Protein AF-A0A544ZJB0-F1 (afdb_monomer)

Sequence (150 aa):
MPALALWLLRHRGRLLGHHGAAQAVDELGDAVRQARRAIDLPPGMWYAGPCGVSGCDADLYARHGARTIRCRTCGATHDASAREAWLMQQVADRLGTATEIARALHGFRPDLTPSMIRGYAHRGRLLGHGADELGRPLYRVGDVLTLMGR

Radius of gyration: 24.4 Å; Cα contacts (8 Å, |Δi|>4): 159; chains: 1; bounding box: 59×33×61 Å

Solvent-accessible surface area (backbone atoms only — not comparable to full-atom values): 8713 Å² total; per-residue (Å²): 117,69,69,61,54,52,48,50,66,74,41,42,72,64,45,69,70,37,94,58,32,67,59,53,52,52,53,52,50,48,53,51,52,51,52,46,53,68,72,63,54,72,70,62,72,30,82,44,47,61,44,90,51,92,95,40,86,50,77,36,64,35,46,74,88,44,65,61,33,70,40,88,83,84,61,51,76,42,53,34,64,60,33,49,54,51,5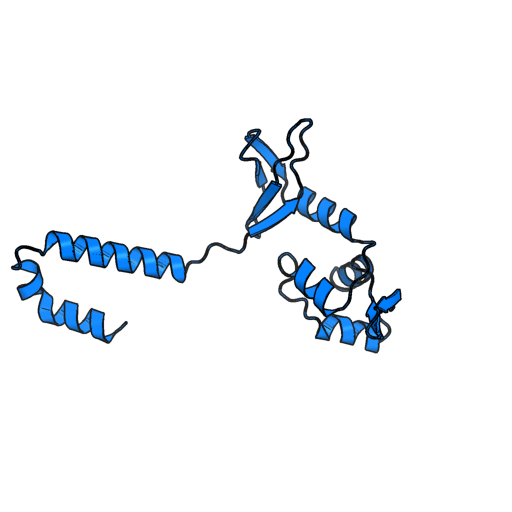3,50,60,76,44,26,83,42,70,34,37,43,60,54,46,25,60,73,37,34,78,80,38,75,84,50,45,38,66,55,51,51,50,34,34,73,71,70,74,40,71,70,80,50,56,50,100,86,67,47,53,20,31,41,45,39,63,55,51,59,69,67,74,109

Secondary structure (DSSP, 8-state):
-HHHHHHHHHHHHHHHTSTTHHHHHHHHHHHHHHHHHHHSPPP-EEEEEE--STT--PEEEEETT-SEEE-TTT--EEEHHHHHHHHHHHHTT-EEEHHHHHHHHTTT-TT--HHHHHHHHHTTSS-EEEE-TT-PEEEEHHHHHHHH--

Foldseek 3Di:
DVVVVVVCVVCVVVLVPDPCNVVVVVVVVVVVVVVCCVVPPFADKDWLAADPDPPGRATWIDHVPDQWTAGPPPRDIDGSVVSVVVVCVVQQADKDFLCVLCVNCCSPCVVRHSVVVVVCVVVVQFDFPFADPVRGTIGGSNSVVVVVVD

Mean predicted aligned error: 10.57 Å

Nearest PDB structures (foldseek):
  6z6k-assembly1_SZ  TM=4.384E-01  e=2.704E+00  Saccharomyces cerevisiae S288C
  5hs7-assembly1_A  TM=4.444E-01  e=6.602E+00  Bacillus subtilis subsp. subtilis str. 168
  5x5l-assembly1_N  TM=3.080E-01  e=4.800E+00  Acinetobacter baumannii
  6nr8-assembly1_5  TM=1.664E-01  e=5.453E+00  Homo sapiens

pLDDT: mean 89.19, std 8.09, range [47.62, 97.75]

Structure (mmCIF, N/CA/C/O backbone):
data_AF-A0A544ZJB0-F1
#
_entry.id   AF-A0A544ZJB0-F1
#
loop_
_atom_site.group_PDB
_atom_site.id
_atom_site.type_symbol
_atom_site.label_atom_id
_atom_site.label_alt_id
_atom_site.label_comp_id
_atom_site.label_asym_id
_atom_site.label_entity_id
_atom_site.label_seq_id
_atom_site.pdbx_PDB_ins_code
_atom_site.Cartn_x
_atom_site.Cartn_y
_atom_site.Cartn_z
_atom_site.occupancy
_atom_site.B_iso_or_equiv
_atom_site.auth_seq_id
_atom_site.auth_comp_id
_atom_site.auth_asym_id
_atom_site.auth_atom_id
_atom_site.pdbx_PDB_model_num
ATOM 1 N N . MET A 1 1 ? 29.058 -15.780 -9.183 1.00 59.00 1 MET A N 1
ATOM 2 C CA . MET A 1 1 ? 29.570 -15.087 -10.390 1.00 59.00 1 MET A CA 1
ATOM 3 C C . MET A 1 1 ? 31.077 -14.741 -10.436 1.00 59.00 1 MET A C 1
ATOM 5 O O . MET A 1 1 ? 31.498 -14.334 -11.511 1.00 59.00 1 MET A O 1
ATOM 9 N N . PRO A 1 2 ? 31.941 -14.903 -9.405 1.00 69.62 2 PRO A N 1
ATOM 10 C CA . PRO A 1 2 ? 33.364 -14.550 -9.563 1.00 69.62 2 PRO A CA 1
ATOM 11 C C . PRO A 1 2 ? 34.126 -15.477 -10.526 1.00 69.62 2 PRO A C 1
ATOM 13 O O . PRO A 1 2 ? 34.943 -15.016 -11.314 1.00 69.62 2 PRO A O 1
ATOM 16 N N . ALA A 1 3 ? 33.826 -16.781 -10.505 1.00 81.94 3 ALA A N 1
ATOM 17 C CA . ALA A 1 3 ? 34.536 -17.780 -11.309 1.00 81.94 3 ALA A CA 1
ATOM 18 C C . ALA A 1 3 ? 34.353 -17.590 -12.828 1.00 81.94 3 ALA A C 1
ATOM 20 O O . ALA A 1 3 ? 35.322 -17.703 -13.575 1.00 81.94 3 ALA A O 1
ATOM 21 N N . LEU A 1 4 ? 33.142 -17.237 -13.281 1.00 80.75 4 LEU A N 1
ATOM 22 C CA . LEU A 1 4 ? 32.858 -16.958 -14.695 1.00 80.75 4 LEU A CA 1
ATOM 23 C C . LEU A 1 4 ? 33.559 -15.677 -15.169 1.00 80.75 4 LEU A C 1
ATOM 25 O O . LEU A 1 4 ? 34.198 -15.678 -16.217 1.00 80.75 4 LEU A O 1
ATOM 29 N N . ALA A 1 5 ? 33.500 -14.605 -14.373 1.00 83.62 5 ALA A N 1
ATOM 30 C CA . ALA A 1 5 ? 34.188 -13.353 -14.686 1.00 83.62 5 ALA A CA 1
ATOM 31 C C . ALA A 1 5 ? 35.713 -13.551 -14.776 1.00 83.62 5 ALA A C 1
ATOM 33 O O . ALA A 1 5 ? 36.348 -13.091 -15.724 1.00 83.62 5 ALA A O 1
ATOM 34 N N . LEU A 1 6 ? 36.297 -14.306 -13.839 1.00 88.94 6 LEU A N 1
ATOM 35 C CA . LEU A 1 6 ? 37.719 -14.663 -13.854 1.00 88.94 6 LEU A CA 1
ATOM 36 C C . LEU A 1 6 ? 38.092 -15.521 -15.067 1.00 88.94 6 LEU A C 1
ATOM 38 O O . LEU A 1 6 ? 39.154 -15.320 -15.660 1.00 88.94 6 LEU A O 1
ATOM 42 N N . TRP A 1 7 ? 37.227 -16.460 -15.455 1.00 88.75 7 TRP A N 1
ATOM 43 C CA . TRP A 1 7 ? 37.438 -17.277 -16.644 1.00 88.75 7 TRP A CA 1
ATOM 44 C C . TRP A 1 7 ? 37.439 -16.420 -17.917 1.00 88.75 7 TRP A C 1
ATOM 46 O O . TRP A 1 7 ? 38.388 -16.516 -18.695 1.00 88.75 7 TRP A O 1
ATOM 56 N N . LEU A 1 8 ? 36.457 -15.526 -18.083 1.00 86.94 8 LEU A N 1
ATOM 57 C CA . LEU A 1 8 ? 36.363 -14.610 -19.228 1.00 86.94 8 LEU A CA 1
ATOM 58 C C . LEU A 1 8 ? 37.589 -13.694 -19.329 1.00 86.94 8 LEU A C 1
ATOM 60 O O . LEU A 1 8 ? 38.193 -13.582 -20.395 1.00 86.94 8 LEU A O 1
ATOM 64 N N . LEU A 1 9 ? 38.018 -13.104 -18.209 1.00 87.94 9 LEU A N 1
ATOM 65 C CA . LEU A 1 9 ? 39.212 -12.253 -18.158 1.00 87.94 9 LEU A CA 1
ATOM 66 C C . LEU A 1 9 ? 40.479 -13.014 -18.566 1.00 87.94 9 LEU A C 1
ATOM 68 O O . LEU A 1 9 ? 41.294 -12.501 -19.335 1.00 87.94 9 LEU A O 1
ATOM 72 N N . ARG A 1 10 ? 40.624 -14.260 -18.101 1.00 92.31 10 ARG A N 1
ATOM 73 C CA . ARG A 1 10 ? 41.762 -15.130 -18.432 1.00 92.31 10 ARG A CA 1
ATOM 74 C C . ARG A 1 10 ? 41.767 -15.576 -19.898 1.00 92.31 10 ARG A C 1
ATOM 76 O O . ARG A 1 10 ? 42.834 -15.833 -20.447 1.00 92.31 10 ARG A O 1
ATOM 83 N N . HIS A 1 11 ? 40.601 -15.650 -20.538 1.00 88.94 11 HIS A N 1
ATOM 84 C CA . HIS A 1 11 ? 40.440 -16.154 -21.907 1.00 88.94 11 HIS A CA 1
ATOM 85 C C . HIS A 1 11 ? 40.180 -15.053 -22.949 1.00 88.94 11 HIS A C 1
ATOM 87 O O . HIS A 1 11 ? 39.957 -15.369 -24.117 1.00 88.94 11 HIS A O 1
ATOM 93 N N . ARG A 1 12 ? 40.289 -13.770 -22.568 1.00 86.12 12 ARG A N 1
ATOM 94 C CA . ARG A 1 12 ? 39.954 -12.608 -23.413 1.00 86.12 12 ARG A CA 1
ATOM 95 C C . ARG A 1 12 ? 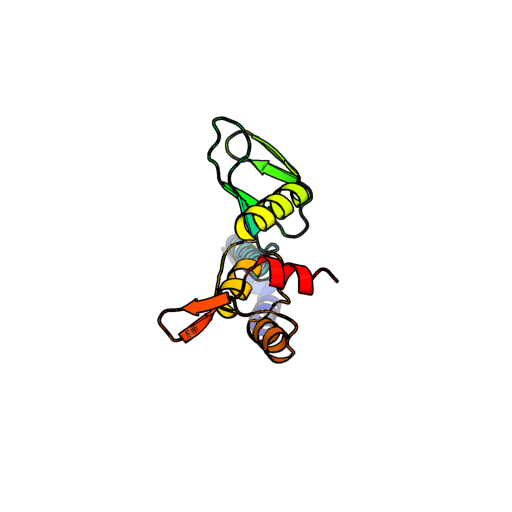40.561 -12.646 -24.818 1.00 86.12 12 ARG A C 1
ATOM 97 O O . ARG A 1 12 ? 39.866 -12.367 -25.781 1.00 86.12 12 ARG A O 1
ATOM 104 N N . GLY A 1 13 ? 41.834 -13.028 -24.953 1.00 84.62 13 GLY A N 1
ATOM 105 C CA . GLY A 1 13 ? 42.520 -13.035 -26.251 1.00 84.62 13 GLY A CA 1
ATOM 106 C C . GLY A 1 13 ? 41.944 -14.073 -27.216 1.00 84.62 13 GLY A C 1
ATOM 107 O O . GLY A 1 13 ? 41.775 -13.791 -28.395 1.00 84.62 13 GLY A O 1
ATOM 108 N N . ARG A 1 14 ? 41.566 -15.249 -26.697 1.00 84.31 14 ARG A N 1
ATOM 109 C CA . ARG A 1 14 ? 40.904 -16.301 -27.484 1.00 84.31 14 ARG A CA 1
ATOM 110 C C . ARG A 1 14 ? 39.473 -15.918 -27.849 1.00 84.31 14 ARG A C 1
ATOM 112 O O . ARG A 1 14 ? 39.044 -16.203 -28.957 1.00 84.31 14 ARG A O 1
ATOM 119 N N . LEU A 1 15 ? 38.767 -15.243 -26.943 1.00 82.75 15 LEU A N 1
ATOM 120 C CA . LEU A 1 15 ? 37.416 -14.734 -27.183 1.00 82.75 15 LEU A CA 1
ATOM 121 C C . LEU A 1 15 ? 37.388 -13.649 -28.264 1.00 82.75 15 LEU A C 1
ATOM 123 O O . LEU A 1 15 ? 36.544 -13.712 -29.146 1.00 82.75 15 LEU A O 1
ATOM 127 N N . LEU A 1 16 ? 38.330 -12.702 -28.236 1.00 84.25 16 LEU A N 1
ATOM 128 C CA . LEU A 1 16 ? 38.407 -11.618 -29.224 1.00 84.25 16 LEU A CA 1
ATOM 129 C C . LEU A 1 16 ? 38.814 -12.104 -30.623 1.00 84.25 16 LEU A C 1
ATOM 131 O O . LEU A 1 16 ? 38.425 -11.491 -31.609 1.00 84.25 16 LEU A O 1
ATOM 135 N N . GLY A 1 17 ? 39.576 -13.197 -30.715 1.00 88.38 17 GLY A N 1
ATOM 136 C CA . GLY A 1 17 ? 39.945 -13.821 -31.991 1.00 88.38 17 GLY A CA 1
ATOM 137 C C . GLY A 1 17 ? 38.916 -14.819 -32.534 1.00 88.38 17 GLY A C 1
ATOM 138 O O . GLY A 1 17 ? 39.133 -15.395 -33.597 1.00 88.38 17 GLY A O 1
ATOM 139 N N . HIS A 1 18 ? 37.825 -15.075 -31.809 1.00 89.50 18 HIS A N 1
ATOM 140 C CA . HIS A 1 18 ? 36.820 -16.054 -32.207 1.00 89.50 18 HIS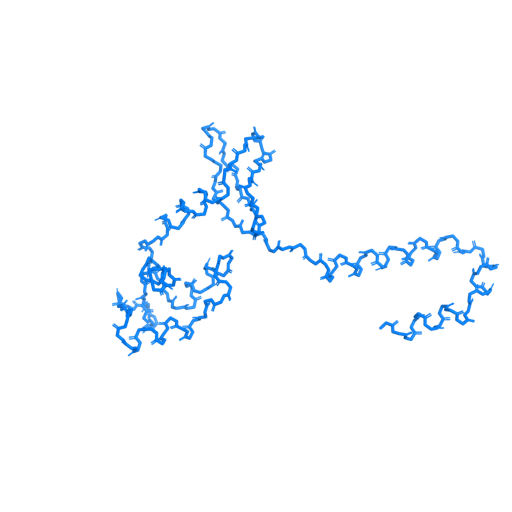 A CA 1
ATOM 141 C C . HIS A 1 18 ? 35.811 -15.443 -33.189 1.00 89.50 18 HIS A C 1
ATOM 143 O O . HIS A 1 18 ? 35.355 -14.319 -33.002 1.00 89.50 18 HIS A O 1
ATOM 149 N N . HIS A 1 19 ? 35.386 -16.204 -34.199 1.00 91.94 19 HIS A N 1
ATOM 150 C CA . HIS A 1 19 ? 34.405 -15.744 -35.194 1.00 91.94 19 HIS A CA 1
ATOM 151 C C . HIS A 1 19 ? 33.065 -15.307 -34.566 1.00 91.94 19 HIS A C 1
ATOM 153 O O . HIS A 1 19 ? 32.406 -14.403 -35.065 1.00 91.94 19 HIS A O 1
ATOM 159 N N . GLY A 1 20 ? 32.688 -15.914 -33.437 1.00 89.44 20 GLY A N 1
ATOM 160 C CA . GLY A 1 20 ? 31.500 -15.561 -32.650 1.00 89.44 20 GLY A CA 1
ATOM 161 C C . GLY A 1 20 ? 31.709 -14.460 -31.601 1.00 89.44 20 GLY A C 1
ATOM 162 O O . GLY A 1 20 ? 30.882 -14.337 -30.702 1.00 89.44 20 GLY A O 1
ATOM 163 N N . ALA A 1 21 ? 32.806 -13.695 -31.644 1.00 87.81 21 ALA A N 1
ATOM 164 C CA . ALA A 1 21 ? 33.121 -12.695 -30.615 1.00 87.81 21 ALA A CA 1
ATOM 165 C C . ALA A 1 21 ? 32.006 -11.652 -30.426 1.00 87.81 21 ALA A C 1
ATOM 167 O O . ALA A 1 21 ? 31.679 -11.311 -29.291 1.00 87.81 21 ALA A O 1
ATOM 168 N N . ALA A 1 22 ? 31.402 -11.177 -31.520 1.00 88.12 22 ALA A N 1
ATOM 169 C CA . ALA A 1 22 ? 30.313 -10.200 -31.469 1.00 88.12 22 ALA A CA 1
ATOM 170 C C . ALA A 1 22 ? 29.080 -10.760 -30.740 1.00 88.12 22 ALA A C 1
ATOM 172 O O . ALA A 1 22 ? 28.609 -10.161 -29.778 1.00 88.12 22 ALA A O 1
ATOM 173 N N . GLN A 1 23 ? 28.642 -11.965 -31.115 1.00 90.94 23 GLN A N 1
ATOM 174 C CA . GLN A 1 23 ? 27.527 -12.651 -30.458 1.00 90.94 23 GLN A CA 1
ATOM 175 C C . GLN A 1 23 ? 27.807 -12.897 -28.968 1.00 90.94 23 GLN A C 1
ATOM 177 O O . GLN A 1 23 ? 26.940 -12.671 -28.129 1.00 90.94 23 GLN A O 1
ATOM 182 N N . ALA A 1 24 ? 29.032 -13.299 -28.618 1.00 88.25 24 ALA A N 1
ATOM 183 C CA . ALA A 1 24 ? 29.413 -13.502 -27.223 1.00 88.25 24 ALA A CA 1
ATOM 184 C C . ALA A 1 24 ? 29.334 -12.201 -26.401 1.00 88.25 24 ALA A C 1
ATOM 186 O O . ALA A 1 24 ? 28.934 -12.234 -25.238 1.00 88.25 24 ALA A O 1
ATOM 187 N N . VAL A 1 25 ? 29.697 -11.053 -26.984 1.00 89.44 25 VAL A N 1
ATOM 188 C CA . VAL A 1 25 ? 29.546 -9.742 -26.330 1.00 89.44 25 VAL A CA 1
ATOM 189 C C . VAL A 1 25 ? 28.071 -9.407 -26.110 1.00 89.44 25 VAL A C 1
ATOM 191 O O . VAL A 1 25 ? 27.714 -8.980 -25.009 1.00 89.44 25 VAL A O 1
ATOM 194 N N . ASP A 1 26 ? 27.222 -9.635 -27.111 1.00 91.38 26 ASP A N 1
ATOM 195 C CA . ASP A 1 26 ? 25.786 -9.362 -27.018 1.00 91.38 26 ASP A CA 1
ATOM 196 C C . ASP A 1 26 ? 25.113 -10.219 -25.942 1.00 91.38 26 ASP A C 1
ATOM 198 O O . ASP A 1 26 ? 24.448 -9.681 -25.053 1.00 91.38 26 ASP A O 1
ATOM 202 N N . GLU A 1 27 ? 25.365 -11.530 -25.950 1.00 92.19 27 GLU A N 1
ATOM 203 C CA . GLU A 1 27 ? 24.805 -12.478 -24.980 1.00 92.19 27 GLU A CA 1
ATOM 204 C C . GLU A 1 27 ? 25.273 -12.189 -23.548 1.00 92.19 27 GLU A C 1
ATOM 206 O O . GLU A 1 27 ? 24.471 -12.198 -22.610 1.00 92.19 27 GLU A O 1
ATOM 211 N N . LEU A 1 28 ? 26.560 -11.876 -23.355 1.00 90.81 28 LEU A N 1
ATOM 212 C CA . LEU A 1 28 ? 27.075 -11.462 -22.046 1.00 90.81 28 LEU A CA 1
ATOM 213 C C . LEU A 1 28 ? 26.436 -10.145 -21.594 1.00 90.81 28 LEU A C 1
ATOM 215 O O . LEU A 1 28 ? 26.077 -9.999 -20.423 1.00 90.81 28 LEU A O 1
ATOM 219 N N . GLY A 1 29 ? 26.263 -9.197 -22.516 1.00 93.06 29 GLY A N 1
ATOM 220 C CA . GLY A 1 29 ? 25.553 -7.949 -22.267 1.00 93.06 29 GLY A CA 1
ATOM 221 C C . GLY A 1 29 ? 24.109 -8.190 -21.825 1.00 93.06 29 GLY A C 1
ATOM 222 O O . GLY A 1 29 ? 23.663 -7.598 -20.838 1.00 93.06 29 GLY A O 1
ATOM 223 N N . ASP A 1 30 ? 23.392 -9.085 -22.502 1.00 92.62 30 ASP A N 1
ATOM 224 C CA . ASP A 1 30 ? 22.028 -9.474 -22.149 1.00 92.62 30 ASP A CA 1
ATOM 225 C C . ASP A 1 30 ? 21.947 -10.165 -20.795 1.00 92.62 30 ASP A C 1
ATOM 227 O O . ASP A 1 30 ? 21.118 -9.782 -19.967 1.00 92.62 30 ASP A O 1
ATOM 231 N N . ALA A 1 31 ? 22.835 -11.118 -20.516 1.00 90.75 31 ALA A N 1
ATOM 232 C CA . ALA A 1 31 ? 22.885 -11.800 -19.229 1.00 90.75 31 ALA A CA 1
ATOM 233 C C . ALA A 1 31 ? 23.129 -10.813 -18.075 1.00 90.75 31 ALA A C 1
ATOM 235 O O . ALA A 1 31 ? 22.462 -10.881 -17.041 1.00 90.75 31 ALA A O 1
ATOM 236 N N . VAL A 1 32 ? 24.030 -9.838 -18.257 1.00 91.06 32 VAL A N 1
ATOM 237 C CA . VAL A 1 32 ? 24.268 -8.776 -17.265 1.00 91.06 32 VAL A CA 1
ATOM 238 C C . VAL A 1 32 ? 23.040 -7.877 -17.106 1.00 91.06 32 VAL A C 1
ATOM 240 O O . VAL A 1 32 ? 22.678 -7.547 -15.975 1.00 91.06 32 VAL A O 1
ATOM 243 N N . ARG A 1 33 ? 22.368 -7.488 -18.199 1.00 90.06 33 ARG A N 1
ATOM 244 C CA . ARG A 1 33 ? 21.122 -6.699 -18.141 1.00 90.06 33 ARG A CA 1
ATOM 245 C C . ARG A 1 33 ? 20.012 -7.445 -17.403 1.00 90.06 33 ARG A C 1
ATOM 247 O O . ARG A 1 33 ? 19.325 -6.842 -16.582 1.00 90.06 33 ARG A O 1
ATOM 254 N N . GLN A 1 34 ? 19.842 -8.737 -17.673 1.00 87.38 34 GLN A N 1
ATOM 255 C CA . GLN A 1 34 ? 18.859 -9.584 -16.999 1.00 87.38 34 GLN A CA 1
ATOM 256 C C . GLN A 1 34 ? 19.177 -9.729 -15.509 1.00 87.38 34 GLN A C 1
ATOM 258 O O . GLN A 1 34 ? 18.296 -9.509 -14.681 1.00 87.38 34 GLN A O 1
ATOM 263 N N . ALA A 1 35 ? 20.437 -10.005 -15.159 1.00 87.31 35 ALA A N 1
ATOM 264 C CA . ALA A 1 35 ? 20.871 -10.095 -13.768 1.00 87.31 35 ALA A CA 1
ATOM 265 C C . ALA A 1 35 ? 20.627 -8.783 -13.010 1.00 87.31 35 ALA A C 1
ATOM 267 O O . ALA A 1 35 ? 20.089 -8.814 -11.908 1.00 87.31 35 ALA A O 1
ATOM 268 N N . ARG A 1 36 ? 20.946 -7.631 -13.621 1.00 86.00 36 ARG A N 1
ATOM 269 C CA . ARG A 1 36 ? 20.647 -6.306 -13.054 1.00 86.00 36 ARG A CA 1
ATOM 270 C C . ARG A 1 36 ? 19.153 -6.111 -12.829 1.00 86.00 36 ARG A C 1
ATOM 272 O O . ARG A 1 36 ? 18.770 -5.752 -11.733 1.00 86.00 36 ARG A O 1
ATOM 279 N N . ARG A 1 37 ? 18.294 -6.424 -13.805 1.00 79.31 37 ARG A N 1
ATOM 280 C CA . ARG A 1 37 ? 16.829 -6.333 -13.632 1.00 79.31 37 ARG A CA 1
ATOM 281 C C . ARG A 1 37 ? 16.290 -7.233 -12.519 1.00 79.31 37 ARG A C 1
ATOM 283 O O . ARG A 1 37 ? 15.284 -6.889 -11.911 1.00 79.31 37 ARG A O 1
ATOM 290 N N . ALA A 1 38 ? 16.927 -8.377 -12.284 1.00 80.31 38 ALA A N 1
ATOM 291 C CA . ALA A 1 38 ? 16.527 -9.299 -11.228 1.00 80.31 38 ALA A CA 1
ATOM 292 C C . ALA A 1 38 ? 16.886 -8.781 -9.825 1.00 80.31 38 ALA A C 1
ATOM 294 O O . ALA A 1 38 ? 16.131 -9.026 -8.889 1.00 80.31 38 ALA A O 1
ATOM 295 N N . ILE A 1 39 ? 18.016 -8.076 -9.675 1.00 81.12 39 ILE A N 1
ATOM 296 C CA . ILE A 1 39 ? 18.458 -7.526 -8.379 1.00 81.12 39 ILE A CA 1
ATOM 297 C C . ILE A 1 39 ? 17.953 -6.098 -8.131 1.00 81.12 39 ILE A C 1
ATOM 299 O O . ILE A 1 39 ? 17.570 -5.775 -7.012 1.00 81.12 39 ILE A O 1
ATOM 303 N N . ASP A 1 40 ? 17.881 -5.270 -9.174 1.00 76.94 40 ASP A N 1
ATOM 304 C CA . ASP A 1 40 ? 17.338 -3.909 -9.162 1.00 76.94 40 ASP A CA 1
ATOM 305 C C . ASP A 1 40 ? 15.829 -3.964 -9.429 1.00 76.94 40 ASP A C 1
ATOM 307 O O . ASP A 1 40 ? 15.302 -3.305 -10.335 1.00 76.94 40 ASP A O 1
ATOM 311 N N . LEU A 1 41 ? 15.126 -4.817 -8.675 1.00 62.34 41 LEU A N 1
ATOM 312 C CA . LEU A 1 41 ? 13.685 -4.944 -8.811 1.00 62.34 41 LEU A CA 1
ATOM 313 C C . LEU A 1 41 ? 13.061 -3.571 -8.506 1.00 62.34 41 LEU A C 1
ATOM 315 O O . LEU A 1 41 ? 13.378 -2.979 -7.469 1.00 62.34 41 LEU A O 1
ATOM 319 N N . PRO A 1 42 ? 12.194 -3.033 -9.387 1.00 60.72 42 PRO A N 1
ATOM 320 C CA . PRO A 1 42 ? 11.509 -1.782 -9.109 1.00 60.72 42 PRO A CA 1
ATOM 321 C C . PRO A 1 42 ? 10.832 -1.862 -7.738 1.00 60.72 42 PRO A C 1
ATOM 323 O O . PRO A 1 42 ? 10.341 -2.940 -7.386 1.00 60.72 42 PRO A O 1
ATOM 326 N N . PRO A 1 43 ? 10.759 -0.751 -6.979 1.00 63.84 43 PRO A N 1
ATOM 327 C CA . PRO A 1 43 ? 9.976 -0.737 -5.754 1.00 63.84 43 PRO A CA 1
ATOM 328 C C . PRO A 1 43 ? 8.587 -1.296 -6.058 1.00 63.84 43 PRO A C 1
ATOM 330 O O . PRO A 1 43 ? 8.018 -0.986 -7.113 1.00 63.84 43 PRO A O 1
ATOM 333 N N . GLY A 1 44 ? 8.092 -2.144 -5.153 1.00 71.31 44 GLY A N 1
ATOM 334 C CA . GLY A 1 44 ? 6.801 -2.806 -5.293 1.00 71.31 44 GLY A CA 1
ATOM 335 C C . GLY A 1 44 ? 5.724 -1.836 -5.776 1.00 71.31 44 GLY A C 1
ATOM 336 O O . GLY A 1 44 ? 5.693 -0.658 -5.408 1.00 71.31 44 GLY A O 1
ATOM 337 N N . MET A 1 45 ? 4.867 -2.318 -6.670 1.00 83.75 45 MET A N 1
ATOM 338 C CA . MET A 1 45 ? 3.673 -1.573 -7.037 1.00 83.75 45 MET A CA 1
ATOM 339 C C . MET A 1 45 ? 2.585 -1.907 -6.021 1.00 83.75 45 MET A C 1
ATOM 341 O O . MET A 1 45 ? 2.383 -3.079 -5.703 1.00 83.75 45 MET A O 1
ATOM 345 N N . TRP A 1 46 ? 1.858 -0.902 -5.554 1.00 85.12 46 TRP A N 1
ATOM 346 C CA . TRP A 1 46 ? 0.654 -1.086 -4.755 1.00 85.12 46 TRP A CA 1
ATOM 347 C C . TRP A 1 46 ? -0.584 -0.726 -5.579 1.00 85.12 46 TRP A C 1
ATOM 349 O O . TRP A 1 46 ? -0.527 0.082 -6.512 1.00 85.12 46 TRP A O 1
ATOM 359 N N . TYR A 1 47 ? -1.700 -1.381 -5.265 1.00 87.38 47 TYR A N 1
ATOM 360 C CA . TYR A 1 47 ? -2.979 -1.163 -5.933 1.00 87.38 47 TYR A CA 1
ATOM 361 C C . TYR A 1 47 ? -3.653 0.107 -5.408 1.00 87.38 47 TYR A C 1
ATOM 363 O O . TYR A 1 47 ? -4.010 0.186 -4.234 1.00 87.38 47 TYR A O 1
ATOM 371 N N . ALA A 1 48 ? -3.848 1.086 -6.289 1.00 90.81 48 ALA A N 1
ATOM 372 C CA . ALA A 1 48 ? -4.362 2.416 -5.968 1.00 90.81 48 ALA A CA 1
ATOM 373 C C . ALA A 1 48 ? -5.869 2.582 -6.213 1.00 90.81 48 ALA A C 1
ATOM 375 O O . ALA A 1 48 ? -6.384 3.707 -6.267 1.00 90.81 48 ALA A O 1
ATOM 376 N N . GLY A 1 49 ? -6.589 1.466 -6.339 1.00 90.94 49 GLY A N 1
ATOM 377 C CA . GLY A 1 49 ? -8.022 1.449 -6.607 1.00 90.94 49 GLY A CA 1
ATOM 378 C C . GLY A 1 49 ? -8.364 1.695 -8.084 1.00 90.94 49 GLY A C 1
ATOM 379 O O . GLY A 1 49 ? -7.469 1.928 -8.900 1.00 90.94 49 GLY A O 1
ATOM 380 N N . PRO A 1 50 ? -9.661 1.723 -8.420 1.00 94.50 50 PRO A N 1
ATOM 381 C CA . PRO A 1 50 ? -10.126 2.016 -9.771 1.00 94.50 50 PRO A CA 1
ATOM 382 C C . PRO A 1 50 ? -9.916 3.491 -10.127 1.00 94.50 50 PRO A C 1
ATOM 384 O O . PRO A 1 50 ? -9.885 4.364 -9.249 1.00 94.50 50 PRO A O 1
ATOM 387 N N . CYS A 1 51 ? -9.800 3.790 -11.416 1.00 95.31 51 CYS A N 1
ATOM 388 C CA . CYS A 1 51 ? -9.737 5.154 -11.918 1.00 95.31 51 CYS A CA 1
ATOM 389 C C . CYS A 1 51 ? -10.981 5.943 -11.479 1.00 95.31 51 CYS A C 1
ATOM 391 O O . CYS A 1 51 ? -12.107 5.477 -11.576 1.00 95.31 51 CYS A O 1
ATOM 393 N N . GLY A 1 52 ? -10.772 7.156 -10.962 1.00 92.19 52 GLY A N 1
ATOM 394 C CA . GLY A 1 52 ? -11.859 8.013 -10.469 1.00 92.19 52 GLY A CA 1
ATOM 395 C C . GLY A 1 52 ? -12.546 8.859 -11.547 1.00 92.19 52 GLY A C 1
ATOM 396 O O . GLY A 1 52 ? -13.276 9.783 -11.204 1.00 92.19 52 GLY A O 1
ATOM 397 N N . VAL A 1 53 ? -12.254 8.624 -12.829 1.00 96.12 53 VAL A N 1
ATOM 398 C CA . VAL A 1 53 ? -12.835 9.381 -13.947 1.00 96.12 53 VAL A CA 1
ATOM 399 C C . VAL A 1 53 ? -14.092 8.668 -14.433 1.00 96.12 53 VAL A C 1
ATOM 401 O O . VAL A 1 53 ? -14.049 7.472 -14.703 1.00 96.12 53 VAL A O 1
ATOM 404 N N . SER A 1 54 ? -15.194 9.409 -14.578 1.00 95.44 54 SER A N 1
ATOM 405 C CA . SER A 1 54 ? -16.458 8.869 -15.095 1.00 95.44 54 SER A CA 1
ATOM 406 C C . SER A 1 54 ? -16.257 8.183 -16.452 1.00 95.44 54 SER A C 1
ATOM 408 O O . SER A 1 54 ? -15.670 8.770 -17.362 1.00 95.44 54 SER A O 1
ATOM 410 N N . GLY A 1 55 ? -16.725 6.939 -16.573 1.00 94.75 55 GLY A N 1
ATOM 411 C CA . GLY A 1 55 ? -16.573 6.119 -17.779 1.00 94.75 55 GLY A CA 1
ATOM 412 C C . GLY A 1 55 ? -15.211 5.430 -17.935 1.00 94.75 55 GLY A C 1
ATOM 413 O O . GLY A 1 55 ? -14.935 4.890 -19.004 1.00 94.75 55 GLY A O 1
ATOM 414 N N . CYS A 1 56 ? -14.348 5.445 -16.912 1.00 96.00 56 CYS A N 1
ATOM 415 C CA . CYS A 1 56 ? -13.080 4.718 -16.912 1.00 96.00 56 CYS A CA 1
ATOM 416 C C . CYS A 1 56 ? -12.992 3.752 -15.723 1.00 96.00 56 CYS A C 1
ATOM 418 O O . CYS A 1 56 ? -12.741 4.177 -14.600 1.00 96.00 56 CYS A O 1
ATOM 420 N N . ASP A 1 57 ? -13.077 2.450 -15.994 1.00 93.00 57 ASP A N 1
ATOM 421 C CA . ASP A 1 57 ? -13.027 1.394 -14.967 1.00 93.00 57 ASP A CA 1
ATOM 422 C C . ASP A 1 57 ? -11.620 0.796 -14.781 1.00 93.00 57 ASP A C 1
ATOM 424 O O . ASP A 1 57 ? -11.448 -0.299 -14.253 1.00 93.00 57 ASP A O 1
ATOM 428 N N . ALA A 1 58 ? -10.583 1.484 -15.264 1.00 94.00 58 ALA A N 1
ATOM 429 C CA . ALA A 1 58 ? -9.224 0.957 -15.246 1.00 94.00 58 ALA A CA 1
ATOM 430 C C . ALA A 1 58 ? -8.617 0.954 -13.837 1.00 94.00 58 ALA A C 1
ATOM 432 O O . ALA A 1 58 ? -8.645 1.970 -13.142 1.00 94.00 58 ALA A O 1
ATOM 433 N N . ASP A 1 59 ? -7.956 -0.140 -13.473 1.00 93.81 59 ASP A N 1
ATOM 434 C CA . ASP A 1 59 ? -7.222 -0.246 -12.215 1.00 93.81 59 ASP A CA 1
ATOM 435 C C . ASP A 1 59 ? -5.932 0.581 -12.221 1.00 93.81 59 ASP A C 1
ATOM 437 O O . ASP A 1 59 ? -5.118 0.542 -13.154 1.00 93.81 59 ASP A O 1
ATOM 441 N N . LEU A 1 60 ? -5.726 1.337 -11.143 1.00 94.12 60 LEU A N 1
ATOM 442 C CA . LEU A 1 60 ? -4.530 2.137 -10.932 1.00 94.12 60 LEU A CA 1
ATOM 443 C C . LEU A 1 60 ? -3.526 1.376 -10.070 1.00 94.12 60 LEU A C 1
ATOM 445 O O . LEU A 1 60 ? -3.869 0.771 -9.058 1.00 94.12 60 LEU A O 1
ATOM 449 N N . TYR A 1 61 ? -2.252 1.484 -10.433 1.00 91.12 61 TYR A N 1
ATOM 450 C CA . TYR A 1 61 ? -1.141 0.960 -9.647 1.00 91.12 61 TYR A CA 1
ATOM 451 C C . TYR A 1 61 ? -0.062 2.025 -9.523 1.00 91.12 61 TYR A C 1
ATOM 453 O O . TYR A 1 61 ? 0.269 2.699 -10.503 1.00 91.12 61 TYR A O 1
ATOM 461 N N . ALA A 1 62 ? 0.520 2.144 -8.336 1.00 89.88 62 ALA A N 1
ATOM 462 C CA . ALA A 1 62 ? 1.534 3.142 -8.036 1.00 89.88 62 ALA A CA 1
ATOM 463 C C . ALA A 1 62 ? 2.797 2.495 -7.480 1.00 89.88 62 ALA A C 1
ATOM 465 O O . ALA A 1 62 ? 2.733 1.494 -6.776 1.00 89.88 62 ALA A O 1
ATOM 466 N N . ARG A 1 63 ? 3.954 3.091 -7.772 1.00 86.81 63 ARG A N 1
ATOM 467 C CA . ARG A 1 63 ? 5.195 2.755 -7.064 1.00 86.81 63 ARG A CA 1
ATOM 468 C C . ARG A 1 63 ? 5.125 3.333 -5.655 1.00 86.81 63 ARG A C 1
ATOM 470 O O . ARG A 1 63 ? 4.574 4.422 -5.473 1.00 86.81 63 ARG A O 1
ATOM 477 N N . HIS A 1 64 ? 5.744 2.672 -4.683 1.00 81.25 64 HIS A N 1
ATOM 478 C CA . 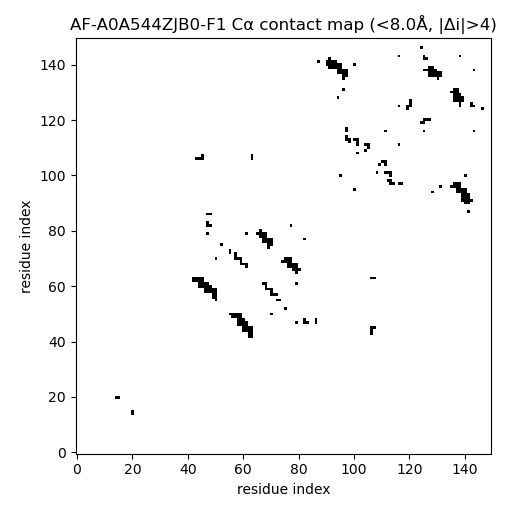HIS A 1 64 ? 5.973 3.301 -3.380 1.00 81.25 64 HIS A CA 1
ATOM 479 C C . HIS A 1 64 ? 6.703 4.646 -3.545 1.00 81.25 64 HIS A C 1
ATOM 481 O O . HIS A 1 64 ? 7.681 4.741 -4.289 1.00 81.25 64 HIS A O 1
ATOM 487 N N . GLY A 1 65 ? 6.199 5.691 -2.883 1.00 81.69 65 GLY A N 1
ATOM 488 C CA . GLY A 1 65 ? 6.749 7.051 -2.944 1.00 81.69 65 GLY A CA 1
ATOM 489 C C . GLY A 1 65 ? 6.431 7.845 -4.219 1.00 81.69 65 GLY A C 1
ATOM 490 O O . GLY A 1 65 ? 6.864 8.992 -4.339 1.00 81.69 65 GLY A O 1
ATOM 491 N N . ALA A 1 66 ? 5.684 7.286 -5.180 1.00 89.06 66 ALA A N 1
ATOM 492 C CA . ALA A 1 66 ? 5.215 8.061 -6.327 1.00 89.06 66 ALA A CA 1
ATOM 493 C C . ALA A 1 66 ? 4.306 9.206 -5.858 1.00 89.06 66 ALA A C 1
ATOM 495 O O . ALA A 1 66 ? 3.447 9.003 -5.010 1.00 89.06 66 ALA A O 1
ATOM 496 N N . ARG A 1 67 ? 4.468 10.404 -6.434 1.00 93.88 67 ARG A N 1
ATOM 497 C CA . ARG A 1 67 ? 3.578 11.548 -6.154 1.00 93.88 67 ARG A CA 1
ATOM 498 C C . ARG A 1 67 ? 2.297 11.494 -6.979 1.00 93.88 67 ARG A C 1
ATOM 500 O O . ARG A 1 67 ? 1.242 11.914 -6.524 1.00 93.88 67 ARG A O 1
ATOM 507 N N . THR A 1 68 ? 2.394 10.978 -8.199 1.00 96.38 68 THR A N 1
ATOM 508 C CA . THR A 1 68 ? 1.287 10.942 -9.151 1.00 96.38 68 THR A CA 1
ATOM 509 C C . THR A 1 68 ? 1.192 9.590 -9.842 1.00 96.38 68 THR A C 1
ATOM 511 O O . THR A 1 68 ? 2.180 8.868 -9.997 1.00 96.38 68 THR A O 1
ATOM 514 N N . ILE A 1 69 ? -0.022 9.252 -10.268 1.00 96.06 69 ILE A N 1
ATOM 515 C CA . ILE A 1 69 ? -0.357 8.022 -10.980 1.00 96.06 69 ILE A CA 1
ATOM 516 C C . ILE A 1 69 ? -1.051 8.418 -12.272 1.00 96.06 69 ILE A C 1
ATOM 518 O O . ILE A 1 69 ? -2.094 9.066 -12.239 1.00 96.06 69 ILE A O 1
ATOM 522 N N . ARG A 1 70 ? -0.500 8.017 -13.416 1.00 97.12 70 ARG A N 1
ATOM 523 C CA . ARG A 1 70 ? -1.151 8.228 -14.709 1.00 97.12 70 ARG A CA 1
ATOM 524 C C . ARG A 1 70 ? -1.940 6.984 -15.099 1.00 97.12 70 ARG A C 1
ATOM 526 O O . ARG A 1 70 ? -1.361 5.905 -15.231 1.00 97.12 70 ARG A O 1
ATOM 533 N N . CYS A 1 71 ? -3.244 7.136 -15.308 1.00 96.81 71 CYS A N 1
ATOM 534 C CA . CYS A 1 71 ? -4.086 6.083 -15.858 1.00 96.81 71 CYS A CA 1
ATOM 535 C C . CYS A 1 71 ? -3.628 5.758 -17.286 1.00 96.81 71 CYS A C 1
ATOM 537 O O . CYS A 1 71 ? -3.473 6.655 -18.116 1.00 96.81 71 CYS A O 1
ATOM 539 N N . ARG A 1 72 ? -3.422 4.474 -17.587 1.00 94.88 72 ARG A N 1
ATOM 540 C CA . ARG A 1 72 ? -3.002 4.032 -18.926 1.00 94.88 72 ARG A CA 1
ATOM 541 C C . ARG A 1 72 ? -4.141 4.025 -19.948 1.00 94.88 72 ARG A C 1
ATOM 543 O O . ARG A 1 72 ? -3.852 4.050 -21.137 1.00 94.88 72 ARG A O 1
ATOM 550 N N . THR A 1 73 ? -5.392 4.019 -19.488 1.00 96.56 73 THR A N 1
ATOM 551 C CA . THR A 1 73 ? -6.584 3.934 -20.343 1.00 96.56 73 THR A CA 1
ATOM 552 C C . THR A 1 73 ? -7.092 5.317 -20.739 1.00 96.56 73 THR A C 1
ATOM 554 O O . THR A 1 73 ? -7.104 5.643 -21.919 1.00 96.56 73 THR A O 1
ATOM 557 N N . CYS A 1 74 ? -7.463 6.163 -19.772 1.00 96.88 74 CYS A N 1
ATOM 558 C CA . CYS A 1 74 ? -7.995 7.504 -20.059 1.00 96.88 74 CYS A CA 1
ATOM 559 C C . CYS A 1 74 ? -6.934 8.618 -20.019 1.00 96.88 74 CYS A C 1
ATOM 561 O O . CYS A 1 74 ? -7.232 9.769 -20.320 1.00 96.88 74 CYS A O 1
ATOM 563 N N . GLY A 1 75 ? -5.697 8.310 -19.614 1.00 96.88 75 GLY A N 1
ATOM 564 C CA . GLY A 1 75 ? -4.598 9.277 -19.559 1.00 96.88 75 GLY A CA 1
ATOM 565 C C . GLY A 1 75 ? -4.620 10.240 -18.367 1.00 96.88 75 GLY A C 1
ATOM 566 O O . GLY A 1 75 ? -3.648 10.979 -18.203 1.00 96.88 75 GLY A O 1
ATOM 567 N N . ALA A 1 76 ? -5.670 10.221 -17.539 1.00 96.94 76 ALA A N 1
ATOM 568 C CA . ALA A 1 76 ? -5.810 11.096 -16.378 1.00 96.94 76 ALA A CA 1
ATOM 569 C C . ALA A 1 76 ? -4.691 10.891 -15.346 1.00 96.94 76 ALA A C 1
ATOM 571 O O . ALA A 1 76 ? -4.184 9.782 -15.161 1.00 96.94 76 ALA A O 1
ATOM 572 N N . THR A 1 77 ? -4.333 11.970 -14.652 1.00 97.75 77 THR A N 1
ATOM 573 C CA . THR A 1 77 ? -3.337 11.953 -13.577 1.00 97.75 77 THR A CA 1
ATOM 574 C C . THR A 1 77 ? -4.043 12.062 -12.233 1.00 97.75 77 THR A C 1
ATOM 576 O O . THR A 1 77 ? -4.831 12.977 -12.013 1.00 97.75 77 THR A O 1
ATOM 579 N N . HIS A 1 78 ? -3.735 11.141 -11.329 1.00 97.06 78 HIS A N 1
ATOM 580 C CA . HIS A 1 78 ? -4.246 11.101 -9.965 1.00 97.06 78 HIS A CA 1
ATOM 581 C C . HIS A 1 78 ? -3.121 11.397 -8.974 1.00 97.06 78 HIS A C 1
ATOM 583 O O . HIS A 1 78 ? -1.975 11.003 -9.201 1.00 97.06 78 HIS A O 1
ATOM 589 N N . ASP A 1 79 ? -3.448 12.058 -7.867 1.00 96.38 79 ASP A N 1
ATOM 590 C CA . ASP A 1 79 ? -2.529 12.211 -6.739 1.00 96.38 79 ASP A CA 1
ATOM 591 C C . ASP A 1 79 ? -2.430 10.890 -5.966 1.00 96.38 79 ASP A C 1
ATOM 593 O O . ASP A 1 79 ? -3.444 10.321 -5.558 1.00 96.38 79 ASP A O 1
ATOM 597 N N . ALA A 1 80 ? -1.213 10.379 -5.791 1.00 93.06 80 ALA A N 1
ATOM 598 C CA . ALA A 1 80 ? -1.007 9.076 -5.170 1.00 93.06 80 ALA A CA 1
ATOM 599 C C . ALA A 1 80 ? -1.402 9.064 -3.686 1.00 93.06 80 ALA A C 1
ATOM 601 O O . ALA A 1 80 ? -2.003 8.092 -3.232 1.00 93.06 80 ALA A O 1
ATOM 602 N N . SER A 1 81 ? -1.129 10.149 -2.954 1.00 91.06 81 SER A N 1
ATOM 603 C CA . SER A 1 81 ? -1.450 10.239 -1.527 1.00 91.06 81 SER A CA 1
ATOM 604 C C . SER A 1 81 ? -2.960 10.308 -1.287 1.00 91.06 81 SER A C 1
ATOM 606 O O . SER A 1 81 ? -3.484 9.646 -0.393 1.00 91.06 81 SER A O 1
ATOM 608 N N . ALA A 1 82 ? -3.694 11.014 -2.151 1.00 92.38 82 ALA A N 1
ATOM 609 C CA . ALA A 1 82 ? -5.150 11.056 -2.113 1.00 92.38 82 ALA A CA 1
ATOM 610 C C . ALA A 1 82 ? -5.769 9.684 -2.426 1.00 92.38 82 ALA A C 1
ATOM 612 O O . ALA A 1 82 ? -6.758 9.294 -1.805 1.00 92.38 82 ALA A O 1
ATOM 613 N N . ARG A 1 83 ? -5.184 8.927 -3.367 1.00 92.75 83 ARG A N 1
ATOM 614 C CA . ARG A 1 83 ? -5.625 7.557 -3.677 1.00 92.75 83 ARG A CA 1
ATOM 615 C C . ARG A 1 83 ? -5.380 6.595 -2.525 1.00 92.75 83 ARG A C 1
ATOM 617 O O . ARG A 1 83 ? -6.259 5.792 -2.229 1.00 92.75 83 ARG A O 1
ATOM 624 N N . GLU A 1 84 ? -4.230 6.697 -1.870 1.00 88.75 84 GLU A N 1
ATOM 625 C CA . GLU A 1 84 ? -3.920 5.924 -0.668 1.00 88.75 84 GLU A CA 1
ATOM 626 C C . GLU A 1 84 ? -4.921 6.230 0.451 1.00 88.75 84 GLU A C 1
ATOM 628 O O . GLU A 1 84 ? -5.559 5.313 0.968 1.00 88.75 84 GLU A O 1
ATOM 633 N N . ALA A 1 85 ? -5.138 7.512 0.762 1.00 88.50 85 ALA A N 1
ATOM 634 C CA . ALA A 1 85 ? -6.089 7.933 1.788 1.00 88.50 85 ALA A CA 1
ATOM 635 C C . ALA A 1 85 ? -7.515 7.439 1.496 1.00 88.50 85 ALA A C 1
ATOM 637 O O . ALA A 1 85 ? -8.179 6.902 2.383 1.00 88.50 85 ALA A O 1
ATOM 638 N N . TRP A 1 86 ? -7.969 7.558 0.245 1.00 90.75 86 TRP A N 1
ATOM 639 C CA . TRP A 1 86 ? -9.270 7.044 -0.178 1.00 90.75 86 TRP A CA 1
ATOM 640 C C . TRP A 1 86 ? -9.364 5.524 -0.006 1.00 90.75 86 TRP A C 1
ATOM 642 O O . TRP A 1 86 ? -10.337 5.034 0.562 1.00 90.75 86 TRP A O 1
ATOM 652 N N . LEU A 1 87 ? -8.346 4.768 -0.435 1.00 87.19 87 LEU A N 1
ATOM 653 C CA . LEU A 1 87 ? -8.338 3.308 -0.310 1.00 87.19 87 LEU A CA 1
ATOM 654 C C . LEU A 1 87 ? -8.393 2.879 1.163 1.00 87.19 87 LEU A C 1
ATOM 656 O O . LEU A 1 87 ? -9.148 1.972 1.508 1.00 87.19 87 LEU A O 1
ATOM 660 N N . MET A 1 88 ? -7.642 3.562 2.033 1.00 85.81 88 MET A N 1
ATOM 661 C CA . MET A 1 88 ? -7.648 3.311 3.476 1.00 85.81 88 MET A CA 1
ATOM 662 C C . MET A 1 88 ? -9.018 3.581 4.100 1.00 85.81 88 MET A C 1
ATOM 664 O O . MET A 1 88 ? -9.465 2.800 4.938 1.00 85.81 88 MET A O 1
ATOM 668 N N . GLN A 1 89 ? -9.725 4.624 3.655 1.00 86.19 89 GLN A N 1
ATOM 669 C CA . GLN A 1 89 ? -11.105 4.879 4.080 1.00 86.19 89 GLN A CA 1
ATOM 670 C C . GLN A 1 89 ? -12.054 3.754 3.648 1.00 86.19 89 GLN A C 1
ATOM 672 O O . GLN A 1 89 ? -12.872 3.318 4.451 1.00 86.19 89 GLN A O 1
ATOM 677 N N . GLN A 1 90 ? -11.915 3.230 2.423 1.00 85.56 90 GLN A N 1
ATOM 678 C CA . GLN A 1 90 ? -12.773 2.145 1.919 1.00 85.56 90 GLN A CA 1
ATOM 679 C C . GLN A 1 90 ? -12.627 0.833 2.703 1.00 85.56 90 GLN A C 1
ATOM 681 O O . GLN A 1 90 ? -13.548 0.017 2.723 1.00 85.56 90 GLN A O 1
ATOM 686 N N . VAL A 1 91 ? -11.470 0.593 3.326 1.00 86.25 91 VAL A N 1
ATOM 687 C CA . VAL A 1 91 ? -11.204 -0.647 4.073 1.00 86.25 91 VAL A CA 1
ATOM 688 C C . VAL A 1 91 ? -11.254 -0.472 5.586 1.00 86.25 91 VAL A C 1
ATOM 690 O O . VAL A 1 91 ? -11.153 -1.471 6.291 1.00 86.25 91 VAL A O 1
ATOM 693 N N . ALA A 1 92 ? -11.429 0.751 6.095 1.00 86.94 92 ALA A N 1
ATOM 694 C CA . ALA A 1 92 ? -11.344 1.055 7.523 1.00 86.94 92 ALA A CA 1
ATOM 695 C C . ALA A 1 92 ? -12.306 0.214 8.378 1.00 86.94 92 ALA A C 1
ATOM 697 O O . ALA A 1 92 ? -11.927 -0.232 9.461 1.00 86.94 92 ALA A O 1
ATOM 698 N N . ASP A 1 93 ? -13.511 -0.052 7.872 1.00 90.00 93 ASP A N 1
ATOM 699 C CA . ASP A 1 93 ? -14.545 -0.830 8.564 1.00 90.00 93 ASP A CA 1
ATOM 700 C C . ASP A 1 93 ? -14.462 -2.339 8.331 1.00 90.00 93 ASP A C 1
ATOM 702 O O . ASP A 1 93 ? -15.239 -3.099 8.911 1.00 90.00 93 ASP A O 1
ATOM 706 N N . ARG A 1 94 ? -13.518 -2.812 7.510 1.00 91.38 94 ARG A N 1
ATOM 707 C CA . ARG A 1 94 ? -13.367 -4.250 7.296 1.00 91.38 94 ARG A CA 1
ATOM 708 C C . ARG A 1 94 ? -12.789 -4.924 8.531 1.00 91.38 94 ARG A C 1
ATOM 710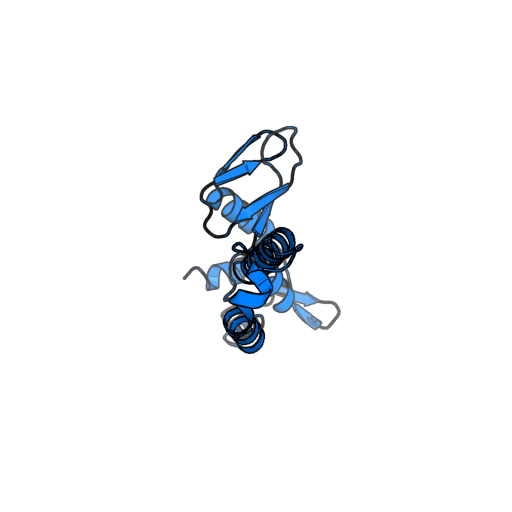 O O . ARG A 1 94 ? -11.817 -4.457 9.130 1.00 91.38 94 ARG A O 1
ATOM 717 N N . LEU A 1 95 ? -13.389 -6.062 8.861 1.00 94.44 95 LEU A N 1
ATOM 718 C CA . LEU A 1 95 ? -12.876 -6.995 9.846 1.00 94.44 95 LEU A CA 1
ATOM 719 C C . LEU A 1 95 ? -11.971 -8.016 9.162 1.00 94.44 95 LEU A C 1
ATOM 721 O O . LEU A 1 95 ? -12.270 -8.492 8.068 1.00 94.44 95 LEU A O 1
ATOM 725 N N . GLY A 1 96 ? -10.869 -8.356 9.818 1.00 93.69 96 GLY A N 1
ATOM 726 C CA . GLY A 1 96 ? -9.968 -9.404 9.362 1.00 93.69 96 GLY A CA 1
ATOM 727 C C . GLY A 1 96 ? -9.126 -9.951 10.501 1.00 93.69 96 GLY A C 1
ATOM 728 O O . GLY A 1 96 ? -8.945 -9.316 11.543 1.00 93.69 96 GLY A O 1
ATOM 729 N N . THR A 1 97 ? -8.583 -11.143 10.304 1.00 97.00 97 THR A N 1
ATOM 730 C CA . THR A 1 97 ? -7.583 -11.695 11.215 1.00 97.00 97 THR A CA 1
ATOM 731 C C . THR A 1 97 ? -6.292 -10.878 11.146 1.00 97.00 97 THR A C 1
ATOM 733 O O . THR A 1 97 ? -5.992 -10.209 10.154 1.00 97.00 97 THR A O 1
ATOM 736 N N . ALA A 1 98 ? -5.446 -10.984 12.174 1.00 95.50 98 ALA A N 1
ATOM 737 C CA . ALA A 1 98 ? -4.133 -10.330 12.174 1.00 95.50 98 ALA A CA 1
ATOM 738 C C . ALA A 1 98 ? -3.284 -10.663 10.927 1.00 95.50 98 ALA A C 1
ATOM 740 O O . ALA A 1 98 ? -2.536 -9.820 10.437 1.00 95.50 98 ALA A O 1
ATOM 741 N N . THR A 1 99 ? -3.390 -11.887 10.403 1.00 93.94 99 THR A N 1
ATOM 742 C CA . THR A 1 99 ? -2.646 -12.309 9.207 1.00 93.94 99 THR A CA 1
ATOM 743 C C . THR A 1 99 ? -3.182 -11.649 7.942 1.00 93.94 99 THR A C 1
ATOM 745 O O . THR A 1 99 ? -2.396 -11.195 7.113 1.00 93.94 99 THR A O 1
ATOM 748 N N . GLU A 1 100 ? -4.503 -11.580 7.793 1.00 92.25 100 GLU A N 1
ATOM 749 C CA . GLU A 1 100 ? -5.143 -10.956 6.633 1.00 92.25 100 GLU A CA 1
ATOM 750 C C . GLU A 1 100 ? -4.879 -9.455 6.598 1.00 92.25 100 GLU A C 1
ATOM 752 O O . GLU A 1 100 ? -4.485 -8.938 5.556 1.00 92.25 100 GLU A O 1
ATOM 757 N N . ILE A 1 101 ? -5.000 -8.775 7.741 1.00 93.25 101 ILE A N 1
ATOM 758 C CA . ILE A 1 101 ? -4.753 -7.332 7.844 1.00 93.25 101 ILE A CA 1
ATOM 759 C C . ILE A 1 101 ? -3.293 -7.005 7.518 1.00 93.25 101 ILE A C 1
ATOM 761 O O . ILE A 1 101 ? -3.035 -6.14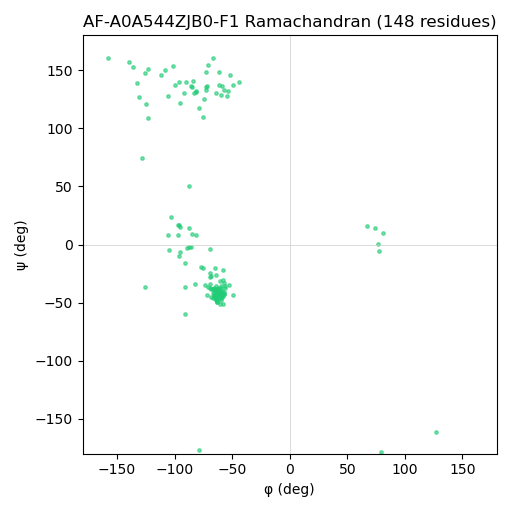4 6.680 1.00 93.25 101 ILE A O 1
ATOM 765 N N . ALA A 1 102 ? -2.330 -7.708 8.123 1.00 91.62 102 ALA A N 1
ATOM 766 C CA . ALA A 1 102 ? -0.911 -7.471 7.849 1.00 91.62 102 ALA A CA 1
ATOM 767 C C . ALA A 1 102 ? -0.565 -7.710 6.370 1.00 91.62 102 ALA A C 1
ATOM 769 O O . ALA A 1 102 ? 0.182 -6.941 5.773 1.00 91.62 102 ALA A O 1
ATOM 770 N N . ARG A 1 103 ? -1.149 -8.746 5.751 1.00 86.38 103 ARG A N 1
ATOM 771 C CA . ARG A 1 103 ? -0.959 -9.026 4.323 1.00 86.38 103 ARG A CA 1
ATOM 772 C C . ARG A 1 103 ? -1.576 -7.939 3.443 1.00 86.38 103 ARG A C 1
ATOM 774 O O . ARG A 1 103 ? -0.921 -7.486 2.511 1.00 86.38 103 ARG A O 1
ATOM 781 N N . ALA A 1 104 ? -2.807 -7.521 3.734 1.00 84.38 104 ALA A N 1
ATOM 782 C CA . ALA A 1 104 ? -3.518 -6.503 2.963 1.00 84.38 104 ALA A CA 1
ATOM 783 C C . ALA A 1 104 ? -2.821 -5.136 3.026 1.00 84.38 104 ALA A C 1
ATOM 785 O O . ALA A 1 104 ? -2.776 -4.414 2.034 1.00 84.38 104 ALA A O 1
ATOM 786 N N . LEU A 1 105 ? -2.238 -4.804 4.179 1.00 86.44 105 LEU A N 1
ATOM 787 C CA . LEU A 1 105 ? -1.541 -3.541 4.396 1.00 86.44 105 LEU A CA 1
ATOM 788 C C . LEU A 1 105 ? -0.053 -3.593 4.043 1.00 86.44 105 LEU A C 1
ATOM 790 O O . LEU A 1 105 ? 0.593 -2.554 4.103 1.00 86.44 105 LEU A O 1
ATOM 794 N N . HIS A 1 106 ? 0.506 -4.738 3.640 1.00 83.69 106 HIS A N 1
ATOM 795 C CA . HIS A 1 106 ? 1.946 -4.881 3.387 1.00 83.69 106 HIS A CA 1
ATOM 796 C C . HIS A 1 106 ? 2.482 -3.874 2.354 1.00 83.69 106 HIS A C 1
ATOM 798 O O . HIS A 1 106 ? 3.577 -3.340 2.516 1.00 83.69 106 HIS A O 1
ATOM 804 N N . GLY A 1 107 ? 1.676 -3.555 1.3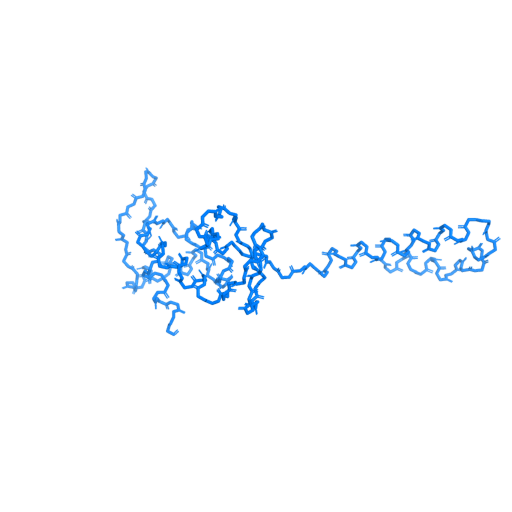34 1.00 76.06 107 GLY A N 1
ATOM 805 C CA . GLY A 1 107 ? 1.989 -2.545 0.316 1.00 76.06 107 GLY A CA 1
ATOM 806 C C . GLY A 1 107 ? 1.994 -1.093 0.818 1.00 76.06 107 GLY A C 1
ATOM 807 O O . GLY A 1 107 ? 2.323 -0.192 0.061 1.00 76.06 107 GLY A O 1
ATOM 808 N N . PHE A 1 108 ? 1.653 -0.842 2.077 1.00 77.88 108 PHE A N 1
ATOM 809 C CA . PHE A 1 108 ? 1.663 0.493 2.688 1.00 77.88 108 PHE A CA 1
ATOM 810 C C . PHE A 1 108 ? 2.493 0.508 3.971 1.00 77.88 108 PHE A C 1
ATOM 812 O O . PHE A 1 108 ? 3.205 1.466 4.256 1.00 77.88 108 PHE A O 1
ATOM 819 N N . ARG A 1 109 ? 2.424 -0.588 4.730 1.00 81.38 109 ARG A N 1
ATOM 820 C CA . ARG A 1 109 ? 3.029 -0.811 6.042 1.00 81.38 109 ARG A CA 1
ATOM 821 C C . ARG A 1 109 ? 3.820 -2.121 6.033 1.00 81.38 109 ARG A C 1
ATOM 823 O O . ARG A 1 109 ? 3.360 -3.121 6.588 1.00 81.38 109 ARG A O 1
ATOM 830 N N . PRO A 1 110 ? 5.003 -2.153 5.396 1.00 81.06 110 PRO A N 1
ATOM 831 C CA . PRO A 1 110 ? 5.824 -3.362 5.339 1.00 81.06 110 PRO A CA 1
ATOM 832 C C . PRO A 1 110 ? 6.339 -3.791 6.723 1.00 81.06 110 PRO A C 1
ATOM 834 O O . PRO A 1 110 ? 6.684 -4.954 6.918 1.00 81.06 110 PRO A O 1
ATOM 837 N N . ASP A 1 111 ? 6.359 -2.865 7.684 1.00 86.38 111 ASP A N 1
ATOM 838 C CA . ASP A 1 111 ? 6.711 -3.067 9.088 1.00 86.38 111 ASP A CA 1
ATOM 839 C C . ASP A 1 111 ? 5.612 -3.768 9.903 1.00 86.38 111 ASP A C 1
ATOM 841 O O . ASP A 1 111 ? 5.894 -4.338 10.958 1.00 86.38 111 ASP A O 1
ATOM 845 N N . LEU A 1 112 ? 4.359 -3.759 9.436 1.00 90.06 112 LEU A N 1
ATOM 846 C CA . LEU A 1 112 ? 3.239 -4.344 10.165 1.00 90.06 112 LEU A CA 1
ATOM 847 C C . LEU A 1 112 ? 3.258 -5.873 10.080 1.00 90.06 112 LEU A C 1
ATOM 849 O O . LEU A 1 112 ? 2.934 -6.467 9.053 1.00 90.06 112 LEU A O 1
ATOM 853 N N . THR A 1 113 ? 3.553 -6.530 11.200 1.00 94.62 113 THR A N 1
ATOM 854 C CA . THR A 1 113 ? 3.498 -7.996 11.292 1.00 94.62 113 THR A CA 1
ATOM 855 C C . THR A 1 113 ? 2.221 -8.489 11.986 1.00 94.62 113 THR A C 1
ATOM 857 O O . THR A 1 113 ? 1.695 -7.813 12.878 1.00 94.62 113 THR A O 1
ATOM 860 N N . PRO A 1 114 ? 1.745 -9.719 11.693 1.00 95.88 114 PRO A N 1
ATOM 861 C CA . PRO A 1 114 ? 0.616 -10.311 12.418 1.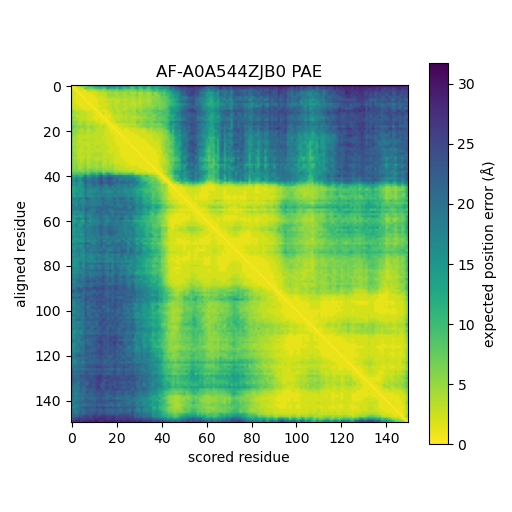00 95.88 114 PRO A CA 1
ATOM 862 C C . PRO A 1 114 ? 0.859 -10.404 13.934 1.00 95.88 114 PRO A C 1
ATOM 864 O O . PRO A 1 114 ? -0.067 -10.280 14.736 1.00 95.88 114 PRO A O 1
ATOM 867 N N . SER A 1 115 ? 2.115 -10.613 14.343 1.00 96.50 115 SER A N 1
ATOM 868 C CA . SER A 1 115 ? 2.501 -10.688 15.755 1.00 96.50 115 SER A CA 1
ATOM 869 C C . SER A 1 115 ? 2.400 -9.338 16.464 1.00 96.50 115 SER A C 1
ATOM 871 O O . SER A 1 115 ? 2.004 -9.307 17.626 1.00 96.50 115 SER A O 1
ATOM 873 N N . MET A 1 116 ? 2.678 -8.223 15.779 1.00 95.94 116 MET A N 1
ATOM 874 C CA . MET A 1 116 ? 2.465 -6.884 16.340 1.00 95.94 116 MET A CA 1
ATOM 875 C C . MET A 1 116 ? 0.988 -6.622 16.621 1.00 95.94 116 MET A C 1
ATOM 877 O O . MET A 1 116 ? 0.661 -6.180 17.721 1.00 95.94 116 MET A O 1
ATOM 881 N N . ILE A 1 117 ? 0.102 -6.962 15.677 1.00 96.56 117 ILE A N 1
ATOM 882 C CA . ILE A 1 117 ? -1.355 -6.812 15.832 1.00 96.56 117 ILE A CA 1
ATOM 883 C C . ILE A 1 117 ? -1.847 -7.603 17.049 1.00 96.56 117 ILE A C 1
ATOM 885 O O . ILE A 1 117 ? -2.470 -7.036 17.949 1.00 96.56 117 ILE A O 1
ATOM 889 N N . ARG A 1 118 ? -1.486 -8.891 17.135 1.00 96.12 118 ARG A N 1
ATOM 890 C CA . ARG A 1 118 ? -1.804 -9.727 18.306 1.00 96.12 118 ARG A CA 1
ATOM 891 C C . ARG A 1 118 ? -1.225 -9.152 19.598 1.00 96.12 118 ARG A C 1
ATOM 893 O O . ARG A 1 118 ? -1.897 -9.154 20.622 1.00 96.12 118 ARG A O 1
ATOM 900 N N . GLY A 1 119 ? -0.007 -8.616 19.551 1.00 96.62 119 GLY A N 1
ATOM 901 C CA . GLY A 1 119 ? 0.631 -7.960 20.688 1.00 96.62 119 GLY A CA 1
ATOM 902 C C . GLY A 1 119 ? -0.109 -6.704 21.157 1.00 96.62 119 GLY A C 1
ATOM 903 O O . GLY A 1 119 ? -0.201 -6.470 22.360 1.00 96.62 119 GLY A O 1
ATOM 904 N N . TYR A 1 120 ? -0.664 -5.895 20.247 1.00 96.12 120 TYR A N 1
ATOM 905 C CA . TYR A 1 120 ? -1.515 -4.762 20.625 1.00 96.12 120 TYR A CA 1
ATOM 906 C C . TYR A 1 120 ? -2.802 -5.224 21.300 1.00 96.12 120 TYR A C 1
ATOM 908 O O . TYR A 1 120 ? -3.162 -4.661 22.332 1.00 96.12 120 TYR A O 1
ATOM 916 N N . ALA A 1 121 ? -3.442 -6.265 20.769 1.00 95.94 121 ALA A N 1
ATOM 917 C CA . ALA A 1 121 ? -4.643 -6.834 21.370 1.00 95.94 121 ALA A CA 1
ATOM 918 C C . ALA A 1 121 ? -4.364 -7.403 22.767 1.00 95.94 121 ALA A C 1
ATOM 920 O O . ALA A 1 121 ? -5.071 -7.087 23.718 1.00 95.94 121 ALA A O 1
ATOM 921 N N . HIS A 1 122 ? -3.270 -8.152 22.921 1.00 95.50 122 HIS A N 1
ATOM 922 C CA . HIS A 1 122 ? -2.856 -8.708 24.208 1.00 95.50 122 HIS A CA 1
ATOM 923 C C . HIS A 1 122 ? -2.601 -7.627 25.271 1.00 95.50 122 HIS A C 1
ATOM 925 O O . HIS A 1 122 ? -2.936 -7.811 26.435 1.00 95.50 122 HIS A O 1
ATOM 931 N N . ARG A 1 123 ? -2.063 -6.469 24.869 1.00 95.38 123 ARG A N 1
ATOM 932 C CA . ARG A 1 123 ? -1.857 -5.305 25.749 1.00 95.38 123 ARG A CA 1
ATOM 933 C C . ARG A 1 123 ? -3.116 -4.449 25.956 1.00 95.38 123 ARG A C 1
ATOM 935 O O . ARG A 1 123 ? -2.999 -3.342 26.473 1.00 95.38 123 ARG A O 1
ATOM 942 N N . GLY A 1 124 ? -4.286 -4.890 25.489 1.00 94.50 124 GLY A N 1
ATOM 943 C CA . GLY A 1 124 ? -5.541 -4.137 25.590 1.00 94.50 124 GLY A CA 1
ATOM 944 C C . GLY A 1 124 ? -5.582 -2.854 24.753 1.00 94.50 124 GLY A C 1
ATOM 945 O O . GLY A 1 124 ? -6.417 -1.990 24.992 1.00 94.50 124 GLY A O 1
ATOM 946 N N . ARG A 1 125 ? -4.673 -2.695 23.780 1.00 95.19 125 ARG A N 1
ATOM 947 C CA . ARG A 1 125 ? -4.599 -1.510 22.906 1.00 95.19 125 ARG A CA 1
ATOM 948 C C . ARG A 1 125 ? -5.422 -1.647 21.628 1.00 95.19 125 ARG A C 1
ATOM 950 O O . ARG A 1 125 ? -5.643 -0.647 20.959 1.00 95.19 125 ARG A O 1
ATOM 957 N N . LEU A 1 126 ? -5.820 -2.867 21.277 1.00 96.12 126 LEU A N 1
ATOM 958 C CA . LEU A 1 126 ? -6.626 -3.182 20.102 1.00 96.12 126 LEU A CA 1
ATOM 959 C C . LEU A 1 126 ? -7.784 -4.082 20.531 1.00 96.12 126 LEU A C 1
ATOM 961 O O . LEU A 1 126 ? -7.553 -5.118 21.155 1.00 96.12 126 LEU A O 1
ATOM 965 N N . LEU A 1 127 ? -9.011 -3.693 20.192 1.00 94.69 127 LEU A N 1
ATOM 966 C CA . LEU A 1 127 ? -10.201 -4.470 20.519 1.00 94.69 127 LEU A CA 1
ATOM 967 C C . LEU A 1 127 ? -10.440 -5.552 19.457 1.00 94.69 127 LEU A C 1
ATOM 969 O O . LEU A 1 127 ? -10.340 -5.294 18.257 1.00 94.69 127 LEU A O 1
ATOM 973 N N . GLY A 1 128 ? -10.749 -6.769 19.904 1.00 93.94 128 GLY A N 1
ATOM 974 C CA . GLY A 1 128 ? -11.279 -7.815 19.032 1.00 93.94 128 GLY A CA 1
ATOM 975 C C . GLY A 1 128 ? -12.780 -7.618 18.823 1.00 93.94 128 GLY A C 1
ATOM 976 O O . GLY A 1 128 ? -13.512 -7.438 19.790 1.00 93.94 128 GLY A O 1
ATOM 977 N N . HIS A 1 129 ? -13.234 -7.688 17.575 1.00 95.44 129 HIS A N 1
ATOM 978 C CA . HIS A 1 129 ? -14.634 -7.489 17.167 1.00 95.44 129 HIS A CA 1
ATOM 979 C C . HIS A 1 129 ? -15.354 -8.812 16.862 1.00 95.44 129 HIS A C 1
ATOM 981 O O . HIS A 1 129 ? -16.313 -8.852 16.099 1.00 95.44 129 HIS A O 1
ATOM 987 N N . GLY A 1 130 ? -14.869 -9.911 17.439 1.00 93.69 130 GLY A N 1
ATOM 988 C CA . GLY A 1 130 ? -15.388 -11.260 17.230 1.00 93.69 130 GLY A CA 1
ATOM 989 C C . GLY A 1 130 ? -14.296 -12.237 16.814 1.00 93.69 130 GLY A C 1
ATOM 990 O O . GLY A 1 130 ? -13.103 -11.983 17.010 1.00 93.69 130 GLY A O 1
ATOM 991 N N . ALA A 1 131 ? -14.715 -13.357 16.238 1.00 94.88 131 ALA A N 1
ATOM 992 C CA . ALA A 1 131 ? -13.837 -14.382 15.700 1.00 94.88 131 ALA A CA 1
ATOM 993 C C . ALA A 1 131 ? -14.398 -14.925 14.381 1.00 94.88 131 ALA A C 1
ATOM 995 O O . ALA A 1 131 ? -15.595 -14.811 14.124 1.00 94.88 131 ALA A O 1
ATOM 996 N N . ASP A 1 132 ? -13.532 -15.492 13.548 1.00 93.50 132 ASP A N 1
ATOM 997 C CA . ASP A 1 132 ? -13.960 -16.216 12.352 1.00 93.50 132 ASP A CA 1
ATOM 998 C C . ASP A 1 132 ? -14.453 -17.639 12.670 1.00 93.50 132 ASP A C 1
ATOM 1000 O O . ASP A 1 132 ? -14.486 -18.068 13.824 1.00 93.50 132 ASP A O 1
ATOM 1004 N N . GLU A 1 133 ? -14.804 -18.395 11.627 1.00 93.19 133 GLU A N 1
ATOM 1005 C CA . GLU A 1 133 ? -15.281 -19.784 11.728 1.00 93.19 133 GLU A CA 1
ATOM 1006 C C . GLU A 1 133 ? -14.281 -20.734 12.411 1.00 93.19 133 GLU A C 1
ATOM 1008 O O . GLU A 1 133 ? -14.668 -21.773 12.940 1.00 93.19 133 GLU A O 1
ATOM 1013 N N . LEU A 1 134 ? -12.994 -20.376 12.430 1.00 92.94 134 LEU A N 1
ATOM 1014 C CA . LEU A 1 134 ? -11.916 -21.142 13.055 1.00 92.94 134 LEU A CA 1
ATOM 1015 C C . LEU A 1 134 ? -11.577 -20.627 14.465 1.00 92.94 134 LEU A C 1
ATOM 1017 O O . LEU A 1 134 ? -10.579 -21.049 15.052 1.00 92.94 134 LEU A O 1
ATOM 1021 N N . GLY A 1 135 ? -12.368 -19.697 15.009 1.00 93.31 135 GLY A N 1
ATOM 1022 C CA . GLY A 1 135 ? -12.156 -19.103 16.328 1.00 93.31 135 GLY A CA 1
ATOM 1023 C C . GLY A 1 135 ? -11.002 -18.097 16.385 1.00 93.31 135 GLY A C 1
ATOM 1024 O O . GLY A 1 135 ? -10.553 -17.737 17.475 1.00 93.31 135 GLY A O 1
ATOM 1025 N N . ARG A 1 136 ? -10.489 -17.626 15.241 1.00 93.75 136 ARG A N 1
ATOM 1026 C CA . ARG A 1 136 ? -9.392 -16.649 15.197 1.00 93.75 136 ARG A CA 1
ATOM 1027 C C . ARG A 1 136 ? -9.948 -15.238 15.411 1.00 93.75 136 ARG A C 1
ATOM 1029 O O . ARG A 1 136 ? -10.887 -14.868 14.710 1.00 93.75 136 ARG A O 1
ATOM 1036 N N . PRO A 1 137 ? -9.362 -14.420 16.308 1.00 95.62 137 PRO A N 1
ATOM 1037 C CA . PRO A 1 137 ? -9.861 -13.075 16.572 1.00 95.62 137 PRO A CA 1
ATOM 1038 C C . PRO A 1 137 ? -9.871 -12.189 15.324 1.00 95.62 137 PRO A C 1
ATOM 1040 O O . PRO A 1 137 ? -8.887 -12.139 14.576 1.00 95.62 137 PRO A O 1
ATOM 1043 N N . LEU A 1 138 ? -10.966 -11.453 15.154 1.00 96.94 138 LEU A N 1
ATOM 1044 C CA . LEU A 1 138 ? -11.139 -10.452 14.112 1.00 96.94 138 LEU A CA 1
ATOM 1045 C C . LEU A 1 138 ? -10.884 -9.058 14.673 1.00 96.94 138 LEU A C 1
ATOM 1047 O O . LEU A 1 138 ? -11.349 -8.711 15.758 1.00 96.94 138 LEU A O 1
ATOM 1051 N N . TYR A 1 139 ? -10.166 -8.248 13.910 1.00 96.75 139 TYR A N 1
ATOM 1052 C CA . TYR A 1 139 ? -9.855 -6.865 14.246 1.00 96.75 139 TYR A CA 1
ATOM 1053 C C . TYR A 1 139 ? -10.347 -5.954 13.133 1.00 96.75 139 TYR A C 1
ATOM 1055 O O . TYR A 1 139 ? -10.388 -6.352 11.969 1.00 96.75 139 TYR A O 1
ATOM 1063 N N . ARG A 1 140 ? -10.690 -4.717 13.483 1.00 95.56 140 ARG A N 1
ATOM 1064 C CA . ARG A 1 140 ? -11.049 -3.696 12.503 1.00 95.56 140 ARG A CA 1
ATOM 1065 C C . ARG A 1 140 ? -9.780 -3.059 11.947 1.00 95.56 140 ARG A C 1
ATOM 1067 O O . ARG A 1 140 ? -8.905 -2.646 12.710 1.00 95.56 140 ARG A O 1
ATOM 1074 N N . VAL A 1 141 ? -9.673 -2.978 10.621 1.00 92.62 141 VAL A N 1
ATOM 1075 C CA . VAL A 1 141 ? -8.494 -2.416 9.934 1.00 92.62 141 VAL A CA 1
ATOM 1076 C C . VAL A 1 141 ? -8.218 -0.981 10.392 1.00 92.62 141 VAL A C 1
ATOM 1078 O O . VAL A 1 141 ? -7.069 -0.644 10.675 1.00 92.62 141 VAL A O 1
ATOM 1081 N N . GLY A 1 142 ? -9.258 -0.155 10.533 1.00 90.69 142 GLY A N 1
ATOM 1082 C CA . GLY A 1 142 ? -9.138 1.226 11.002 1.00 90.69 142 GLY A CA 1
ATOM 1083 C C . GLY A 1 142 ? -8.476 1.345 12.378 1.00 90.69 142 GLY A C 1
ATOM 1084 O O . GLY A 1 142 ? -7.587 2.174 12.553 1.00 90.69 142 GLY A O 1
ATOM 1085 N N . ASP A 1 143 ? -8.829 0.471 13.324 1.00 94.19 143 ASP A N 1
ATOM 1086 C CA . ASP A 1 143 ? -8.276 0.491 14.686 1.00 94.19 143 ASP A CA 1
ATOM 1087 C C . ASP A 1 143 ? -6.771 0.165 14.672 1.00 94.19 143 ASP A C 1
ATOM 1089 O O . ASP A 1 143 ? -5.976 0.772 15.396 1.00 94.19 143 ASP A O 1
ATOM 1093 N N . VAL A 1 144 ? -6.357 -0.758 13.793 1.00 92.62 144 VAL A N 1
ATOM 1094 C CA . VAL A 1 144 ? -4.940 -1.077 13.564 1.00 92.62 144 VAL A CA 1
ATOM 1095 C C . VAL A 1 144 ? -4.208 0.130 12.977 1.00 92.62 144 VAL A C 1
ATOM 1097 O O . VAL A 1 144 ? -3.145 0.492 13.480 1.00 92.62 144 VAL A O 1
ATOM 1100 N N . LEU A 1 145 ? -4.780 0.794 11.967 1.00 88.75 145 LEU A N 1
ATOM 1101 C CA . LEU A 1 145 ? -4.187 1.988 11.354 1.00 88.75 145 LEU A CA 1
ATOM 1102 C C . LEU A 1 145 ? -4.025 3.135 12.364 1.00 88.75 145 LEU A C 1
ATOM 1104 O O . LEU A 1 145 ? -2.968 3.764 12.404 1.00 88.75 145 LEU A O 1
ATOM 1108 N N . THR A 1 146 ? -5.013 3.371 13.235 1.00 90.81 146 THR A N 1
ATOM 1109 C CA . THR A 1 146 ? -4.936 4.394 14.295 1.00 90.81 146 THR A CA 1
ATOM 1110 C C . THR A 1 146 ? -3.779 4.146 15.265 1.00 90.81 146 THR A C 1
ATOM 1112 O O . THR A 1 146 ? -3.118 5.093 15.691 1.00 90.81 146 THR A O 1
ATOM 1115 N N . LEU A 1 147 ? -3.482 2.887 15.599 1.00 88.50 147 LEU A N 1
ATOM 1116 C CA . LEU A 1 147 ? -2.354 2.549 16.475 1.00 88.50 147 LEU A CA 1
ATOM 1117 C C . LEU A 1 147 ? -0.988 2.790 15.832 1.00 88.50 147 LEU A C 1
ATOM 1119 O O . LEU A 1 147 ? -0.011 2.970 16.560 1.00 88.50 147 LEU A O 1
ATOM 1123 N N . MET A 1 148 ? -0.923 2.769 14.501 1.00 80.62 148 MET A N 1
ATOM 1124 C CA . MET A 1 148 ? 0.307 2.936 13.731 1.00 80.62 148 MET A CA 1
ATOM 1125 C C . MET A 1 148 ? 0.552 4.367 13.229 1.00 80.62 148 MET A C 1
ATOM 1127 O O . MET A 1 148 ? 1.613 4.622 12.658 1.00 80.62 148 MET A O 1
ATOM 1131 N N . GLY A 1 149 ? -0.438 5.254 13.349 1.00 70.56 149 GLY A N 1
ATOM 1132 C CA . GLY A 1 149 ? -0.367 6.670 12.970 1.00 70.56 149 GLY A CA 1
ATOM 1133 C C . GLY A 1 149 ? -0.021 7.610 14.130 1.00 70.56 149 GLY A C 1
ATOM 1134 O O . GLY A 1 149 ? -0.249 8.811 14.014 1.00 70.56 149 GLY A O 1
ATOM 1135 N N . ARG A 1 150 ? 0.470 7.064 15.249 1.00 47.62 150 ARG A N 1
ATOM 1136 C CA . ARG A 1 150 ? 1.042 7.811 16.377 1.00 47.62 150 ARG A CA 1
ATOM 1137 C C . ARG A 1 150 ? 2.559 7.780 16.330 1.00 47.62 150 ARG A C 1
ATO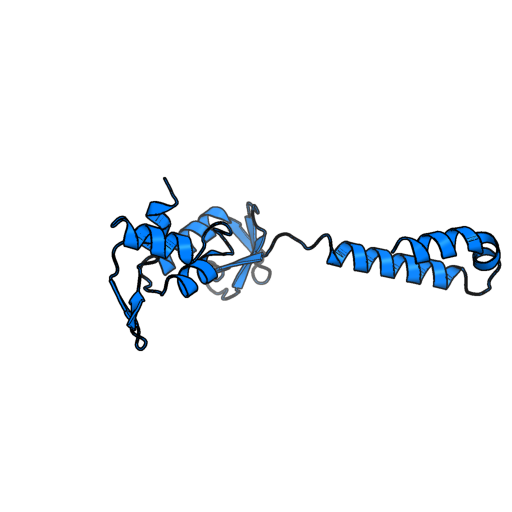M 1139 O O . ARG A 1 150 ? 3.095 6.692 16.025 1.00 47.62 150 ARG A O 1
#